Protein AF-A0A076L138-F1 (afdb_monomer_lite)

InterPro domains:
  IPR000608 Ubiquitin-conjugating (UBC), catalytic core domain [PF00179] (2-69)
  IPR000608 Ubiquitin-conjugating (UBC), catalytic core domain [PS50127] (1-70)
  IPR016135 Ubiquitin-conjugating enzyme/RWD-like [G3DSA:3.10.110.10] (1-70)
  IPR016135 Ubiquitin-conjugating enzyme/RWD-like [SSF54495] (2-69)
  IPR023313 Ubiquitin-conjugating enzyme, active site [PS00183] (20-36)
  IPR050113 Ubiquitin-conjugating enzyme E2-like [PTHR24067] (2-69)

Structure (mmCIF, N/CA/C/O backbone):
data_AF-A0A076L138-F1
#
_entry.id   AF-A0A076L138-F1
#
loop_
_atom_site.group_PDB
_atom_site.id
_atom_site.type_symbol
_atom_site.label_atom_id
_atom_site.label_alt_id
_atom_site.label_comp_id
_atom_site.label_asym_id
_atom_site.label_entity_id
_atom_site.label_seq_id
_atom_site.pdbx_PDB_ins_code
_atom_site.Cartn_x
_atom_site.Cartn_y
_atom_site.Cartn_z
_atom_site.occupancy
_atom_site.B_iso_or_equiv
_atom_site.auth_seq_id
_atom_site.auth_comp_id
_atom_site.auth_asym_id
_atom_site.auth_atom_id
_atom_site.pdbx_PDB_model_num
ATOM 1 N N . THR A 1 1 ? -3.103 -7.474 5.389 1.00 91.38 1 THR A N 1
ATOM 2 C CA . THR A 1 1 ? -3.680 -7.702 6.724 1.00 91.38 1 THR A CA 1
ATOM 3 C C . THR A 1 1 ? -4.450 -6.479 7.158 1.00 91.38 1 THR A C 1
ATOM 5 O O . THR A 1 1 ? -3.954 -5.374 6.971 1.00 91.38 1 THR A O 1
ATOM 8 N N . VAL A 1 2 ? -5.654 -6.663 7.699 1.00 93.19 2 VAL A N 1
ATOM 9 C CA . VAL A 1 2 ? -6.476 -5.571 8.243 1.00 93.19 2 VAL A CA 1
ATOM 10 C C . VAL A 1 2 ? -6.249 -5.517 9.762 1.00 93.19 2 VAL A C 1
ATOM 12 O O . VAL A 1 2 ? -6.436 -6.553 10.399 1.00 93.19 2 VAL A O 1
ATOM 15 N N . PRO A 1 3 ? -5.789 -4.388 10.336 1.00 94.38 3 PRO A N 1
ATOM 16 C CA . PRO A 1 3 ? -5.598 -4.248 11.782 1.00 94.38 3 PRO A CA 1
ATOM 17 C C . PRO A 1 3 ? -6.935 -4.059 12.516 1.00 94.38 3 PRO A C 1
ATOM 19 O O . PRO A 1 3 ? -7.913 -3.617 11.917 1.00 94.38 3 PRO A O 1
ATOM 22 N N . GLU A 1 4 ? -6.968 -4.321 13.826 1.00 96.06 4 GLU A N 1
ATOM 23 C CA . GLU A 1 4 ? -8.166 -4.118 14.665 1.00 96.06 4 GLU A CA 1
ATOM 24 C C . GLU A 1 4 ? -8.599 -2.648 14.730 1.00 96.06 4 GLU A C 1
ATOM 26 O O . GLU A 1 4 ? -9.779 -2.343 14.862 1.00 96.06 4 GLU A O 1
ATOM 31 N N . GLN A 1 5 ? -7.643 -1.728 14.597 1.00 95.38 5 GLN A N 1
ATOM 32 C CA . GLN A 1 5 ? -7.880 -0.287 14.613 1.00 95.38 5 GLN A CA 1
ATOM 33 C C . GLN A 1 5 ? -8.328 0.259 13.248 1.00 95.38 5 GLN A C 1
ATOM 35 O O . GLN A 1 5 ? -8.437 1.473 13.081 1.00 95.38 5 GLN A O 1
ATOM 40 N N . TYR A 1 6 ? -8.562 -0.590 12.246 1.00 92.31 6 TYR A N 1
ATOM 41 C CA . TYR A 1 6 ? -9.143 -0.151 10.979 1.00 92.31 6 TYR A CA 1
ATOM 42 C C . TYR A 1 6 ? -10.552 0.437 11.217 1.00 92.31 6 TYR A C 1
ATOM 44 O O . TYR A 1 6 ? -11.345 -0.181 11.928 1.00 92.31 6 TYR A O 1
ATOM 52 N N . PRO A 1 7 ? -10.911 1.598 10.630 1.00 93.50 7 PRO A N 1
ATOM 53 C CA . PRO A 1 7 ? -10.192 2.339 9.587 1.00 93.50 7 PRO A CA 1
ATOM 54 C C . PRO A 1 7 ? -9.296 3.488 10.087 1.00 93.50 7 PRO A C 1
ATOM 56 O O . PRO A 1 7 ? -8.792 4.255 9.271 1.00 93.50 7 PRO A O 1
ATOM 59 N N . LEU A 1 8 ? -9.069 3.637 11.396 1.00 94.62 8 LEU A N 1
ATOM 60 C CA . LEU A 1 8 ? -8.165 4.670 11.930 1.00 94.62 8 LEU A CA 1
ATOM 61 C C . LEU A 1 8 ? -6.708 4.429 11.508 1.00 94.62 8 LEU A C 1
ATOM 63 O O . LEU A 1 8 ? -5.980 5.380 11.240 1.00 94.62 8 LEU A O 1
ATOM 67 N N . VAL A 1 9 ? -6.307 3.160 11.404 1.00 93.06 9 VAL A N 1
ATOM 68 C CA . VAL A 1 9 ? -4.987 2.726 10.918 1.00 93.06 9 VAL A CA 1
ATOM 69 C C . VAL A 1 9 ? -5.136 2.050 9.547 1.00 93.06 9 VAL A C 1
ATOM 71 O O . VAL A 1 9 ? -6.075 1.264 9.367 1.00 93.06 9 VAL A O 1
ATOM 74 N N . PRO A 1 10 ? -4.233 2.316 8.579 1.00 94.12 10 PRO A N 1
ATOM 75 C CA . PRO A 1 10 ? -4.290 1.691 7.263 1.00 94.12 10 PRO A CA 1
ATOM 76 C C . PRO A 1 10 ? -4.111 0.169 7.333 1.00 94.12 10 PRO A C 1
ATO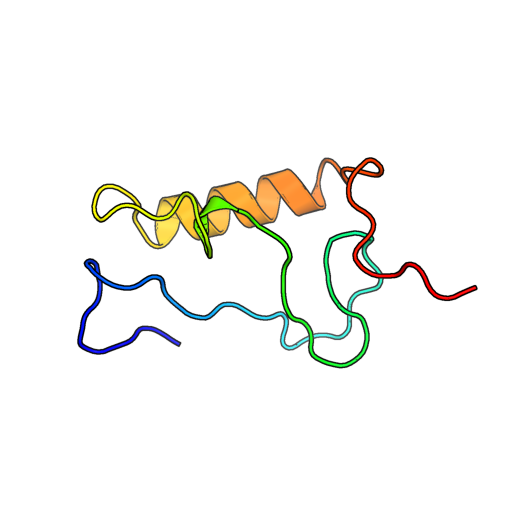M 78 O O . PRO A 1 10 ? -3.407 -0.349 8.206 1.00 94.12 10 PRO A O 1
ATOM 81 N N . PRO A 1 11 ? -4.688 -0.581 6.380 1.00 94.94 11 PRO A N 1
ATOM 82 C CA . PRO A 1 11 ? -4.355 -1.984 6.205 1.00 94.94 11 PRO A CA 1
ATOM 83 C C . PRO A 1 11 ? -2.914 -2.134 5.698 1.00 94.94 11 PRO A C 1
ATOM 85 O O . PRO A 1 11 ? -2.433 -1.344 4.890 1.00 94.94 11 PRO A O 1
ATOM 88 N N . GLN A 1 12 ? -2.243 -3.212 6.097 1.00 92.81 12 GLN A N 1
ATOM 89 C CA . GLN A 1 12 ? -0.968 -3.597 5.491 1.00 92.81 12 GLN A CA 1
ATOM 90 C C . GLN A 1 12 ? -1.225 -4.377 4.202 1.00 92.81 12 GLN A C 1
ATOM 92 O O . GLN A 1 12 ? -1.9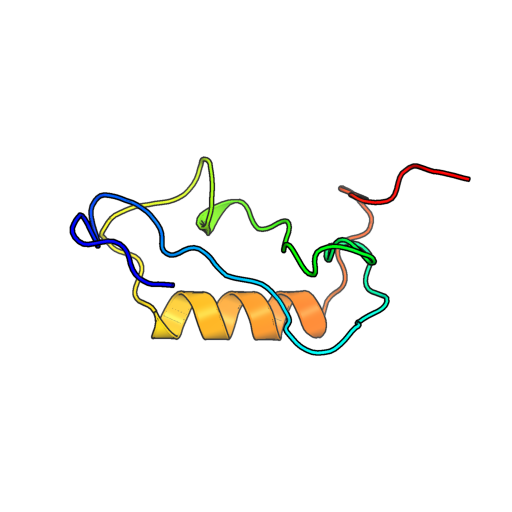20 -5.398 4.225 1.00 92.81 12 GLN A O 1
ATOM 97 N N . VAL A 1 13 ? -0.646 -3.944 3.084 1.00 93.25 13 VAL A N 1
ATOM 98 C CA . VAL A 1 13 ? -0.817 -4.599 1.779 1.00 93.25 13 VAL A CA 1
ATOM 99 C C . VAL A 1 13 ? 0.545 -4.925 1.177 1.00 93.25 13 VAL A C 1
ATOM 101 O O . VAL A 1 13 ? 1.447 -4.093 1.170 1.00 93.25 13 VAL A O 1
ATOM 104 N N . ARG A 1 14 ? 0.682 -6.153 0.672 1.00 93.06 14 ARG A N 1
ATOM 105 C CA . ARG A 1 14 ? 1.866 -6.630 -0.047 1.00 93.06 14 ARG A CA 1
ATOM 106 C C . ARG A 1 14 ? 1.462 -7.609 -1.138 1.00 93.06 14 ARG A C 1
ATOM 108 O O . ARG A 1 14 ? 0.451 -8.304 -0.997 1.00 93.06 14 ARG A O 1
ATOM 115 N N . PHE A 1 15 ? 2.278 -7.717 -2.173 1.00 93.00 15 PHE A N 1
ATOM 116 C CA . PHE A 1 15 ? 2.151 -8.776 -3.163 1.00 93.00 15 PHE A CA 1
ATOM 117 C C . PHE A 1 15 ? 2.717 -10.091 -2.620 1.00 93.00 15 PHE A C 1
ATOM 119 O O . PHE A 1 15 ? 3.818 -10.139 -2.081 1.00 93.00 15 PHE A O 1
ATOM 126 N N . VAL A 1 16 ? 1.938 -11.168 -2.750 1.00 92.69 16 VAL A N 1
ATOM 127 C CA . VAL A 1 16 ? 2.392 -12.533 -2.428 1.00 92.69 16 VAL A CA 1
ATOM 128 C C . VAL A 1 16 ? 3.247 -13.082 -3.569 1.00 92.69 16 VAL A C 1
ATOM 130 O O . VAL A 1 16 ? 4.287 -13.695 -3.344 1.00 92.69 16 VAL A O 1
ATOM 133 N N . THR A 1 17 ? 2.819 -12.835 -4.806 1.00 92.06 17 THR A N 1
ATOM 134 C CA . THR A 1 17 ? 3.594 -13.142 -6.006 1.00 92.06 17 THR A CA 1
ATOM 135 C C . THR A 1 17 ? 4.756 -12.165 -6.122 1.00 92.06 17 THR A C 1
ATOM 137 O O . THR A 1 17 ? 4.584 -10.967 -5.909 1.00 92.06 17 THR A O 1
ATOM 140 N N . LYS A 1 18 ? 5.939 -12.657 -6.498 1.00 88.50 18 LYS A N 1
ATOM 141 C CA . LYS A 1 18 ? 7.073 -11.784 -6.811 1.00 88.50 18 LYS A CA 1
ATOM 142 C C . LYS A 1 18 ? 6.770 -11.006 -8.086 1.00 88.50 18 LYS A C 1
ATOM 144 O O . LYS A 1 18 ? 6.488 -11.606 -9.120 1.00 88.50 18 LYS A O 1
ATOM 149 N N . ILE A 1 19 ? 6.841 -9.684 -7.999 1.00 87.19 19 ILE A N 1
ATOM 150 C CA . ILE A 1 19 ? 6.577 -8.770 -9.108 1.00 87.19 19 ILE A CA 1
ATOM 151 C C . ILE A 1 19 ? 7.778 -7.841 -9.252 1.00 87.19 19 ILE A C 1
ATOM 153 O O . ILE A 1 19 ? 8.297 -7.332 -8.259 1.00 87.19 19 ILE A O 1
ATOM 157 N N . PHE A 1 20 ? 8.210 -7.621 -10.491 1.00 86.81 20 PHE A N 1
ATOM 158 C CA . PHE A 1 20 ? 9.187 -6.593 -10.825 1.00 86.81 20 PHE A CA 1
ATOM 159 C C . PHE A 1 20 ? 8.440 -5.326 -11.253 1.00 86.81 20 PHE A C 1
ATOM 161 O O . PHE A 1 20 ? 7.901 -5.265 -12.355 1.00 86.81 20 PHE A O 1
ATOM 168 N N . HIS A 1 21 ? 8.338 -4.352 -10.348 1.00 84.94 21 HIS A N 1
ATOM 169 C CA . HIS A 1 21 ? 7.617 -3.097 -10.567 1.00 84.94 21 HIS A CA 1
ATOM 170 C C . HIS A 1 21 ? 8.298 -1.966 -9.778 1.00 84.94 21 HIS A C 1
ATOM 172 O O . HIS A 1 21 ? 8.707 -2.209 -8.642 1.00 84.94 21 HIS A O 1
ATOM 178 N N . PRO A 1 22 ? 8.420 -0.736 -10.315 1.00 83.31 22 PRO A N 1
ATOM 179 C CA . PRO A 1 22 ? 9.152 0.361 -9.661 1.00 83.31 22 PRO A CA 1
ATOM 180 C C . PRO A 1 22 ? 8.610 0.724 -8.273 1.00 83.31 22 PRO A C 1
ATOM 182 O O . PRO A 1 22 ? 9.371 1.068 -7.370 1.00 83.31 22 PRO A O 1
ATOM 185 N N . ASN A 1 23 ? 7.295 0.597 -8.087 1.00 84.56 23 ASN A N 1
ATOM 186 C CA . ASN A 1 23 ? 6.620 0.907 -6.826 1.00 84.56 23 ASN A CA 1
ATOM 187 C C . ASN A 1 23 ? 6.343 -0.340 -5.957 1.00 84.56 23 ASN A C 1
ATOM 189 O O . ASN A 1 23 ? 5.558 -0.259 -5.012 1.00 84.56 23 ASN A O 1
ATOM 193 N N . VAL A 1 24 ? 6.952 -1.494 -6.269 1.00 87.88 24 VAL A N 1
ATOM 194 C CA . VAL A 1 24 ? 6.865 -2.719 -5.455 1.00 87.88 24 VAL A CA 1
ATOM 195 C C . VAL A 1 24 ? 8.268 -3.200 -5.101 1.00 87.88 24 VAL A C 1
ATOM 197 O O . VAL A 1 24 ? 9.108 -3.435 -5.970 1.00 87.88 24 VAL A O 1
ATOM 200 N N . HIS A 1 25 ? 8.525 -3.392 -3.813 1.00 88.00 25 HIS A N 1
ATOM 201 C CA . HIS A 1 25 ? 9.801 -3.913 -3.351 1.00 88.00 25 HIS A CA 1
ATOM 202 C C . HIS A 1 25 ? 9.959 -5.383 -3.775 1.00 88.00 25 HIS A C 1
ATOM 204 O O . HIS A 1 25 ? 9.184 -6.248 -3.363 1.00 88.00 25 HIS A O 1
ATOM 210 N N . PHE A 1 26 ? 11.011 -5.707 -4.533 1.00 87.00 26 PHE A N 1
ATOM 211 C CA . PHE A 1 26 ? 11.158 -7.024 -5.174 1.00 87.00 26 PHE A CA 1
ATOM 212 C C . PHE A 1 26 ? 11.232 -8.206 -4.186 1.00 87.00 26 PHE A C 1
ATOM 214 O O . PHE A 1 26 ? 10.686 -9.278 -4.448 1.00 87.00 26 PHE A O 1
ATOM 221 N N . LYS A 1 27 ? 11.908 -8.028 -3.037 1.00 87.31 27 LYS A N 1
ATOM 222 C CA . LYS A 1 27 ? 12.064 -9.098 -2.027 1.00 87.31 27 LYS A CA 1
ATOM 223 C C . LYS A 1 27 ? 10.860 -9.252 -1.087 1.00 87.31 27 LYS A C 1
ATOM 225 O O . LYS A 1 27 ? 10.463 -10.380 -0.818 1.00 87.31 27 LYS A O 1
ATOM 230 N N . THR A 1 28 ? 10.313 -8.151 -0.565 1.00 89.06 28 THR A N 1
ATOM 231 C CA . THR A 1 28 ? 9.252 -8.158 0.459 1.00 89.06 28 THR A CA 1
ATOM 232 C C . THR A 1 28 ? 7.837 -8.092 -0.122 1.00 89.06 28 THR A C 1
ATOM 234 O O . THR A 1 28 ? 6.885 -8.474 0.559 1.00 89.06 28 THR A O 1
ATOM 237 N N . GLY A 1 29 ? 7.682 -7.627 -1.367 1.00 90.50 29 GLY A N 1
ATOM 238 C CA . GLY A 1 29 ? 6.385 -7.389 -2.004 1.00 90.50 29 GLY A CA 1
ATOM 239 C C . GLY A 1 29 ? 5.659 -6.146 -1.481 1.00 90.50 29 GLY A C 1
ATOM 240 O O . GLY A 1 29 ? 4.487 -5.952 -1.801 1.00 90.50 29 GLY A O 1
ATOM 241 N N . GLU A 1 30 ? 6.314 -5.326 -0.656 1.00 90.56 30 GLU A N 1
ATOM 242 C CA . GLU A 1 30 ? 5.740 -4.093 -0.114 1.00 90.56 30 GLU A CA 1
ATOM 243 C C . GLU A 1 30 ? 5.485 -3.068 -1.216 1.00 90.56 30 GLU A C 1
ATOM 245 O O . GLU A 1 30 ? 6.280 -2.918 -2.142 1.00 90.56 30 GLU A O 1
ATOM 250 N N . ILE A 1 31 ? 4.364 -2.358 -1.102 1.00 89.69 31 ILE A N 1
ATOM 251 C CA . ILE A 1 31 ? 3.910 -1.394 -2.104 1.00 89.69 31 ILE A CA 1
ATOM 252 C C . ILE A 1 31 ? 4.235 0.020 -1.615 1.00 89.69 31 ILE A C 1
ATOM 254 O O . ILE A 1 31 ? 3.884 0.390 -0.490 1.00 89.69 31 ILE A O 1
ATOM 258 N N . CYS A 1 32 ? 4.867 0.836 -2.461 1.00 85.06 32 CYS A N 1
ATOM 259 C CA . CYS A 1 32 ? 4.936 2.274 -2.225 1.00 85.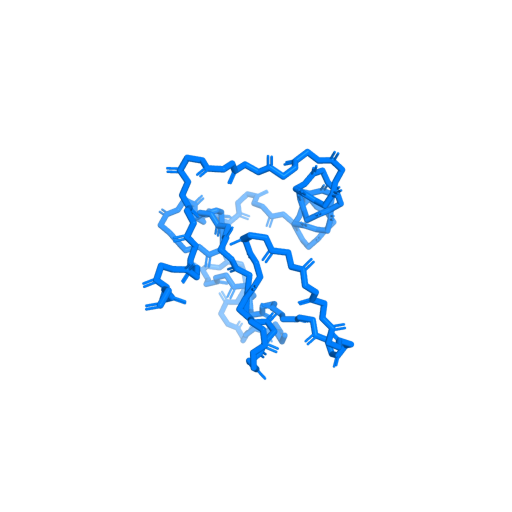06 32 CYS A CA 1
ATOM 260 C C . CYS A 1 32 ? 3.651 2.933 -2.707 1.00 85.06 32 CYS A C 1
ATOM 262 O O . CYS A 1 32 ? 3.478 3.166 -3.899 1.00 85.06 32 CYS A O 1
ATOM 264 N N . LEU A 1 33 ? 2.740 3.213 -1.783 1.00 85.94 33 LEU A N 1
ATOM 265 C CA . LEU A 1 33 ? 1.542 3.972 -2.090 1.00 85.94 33 LEU A CA 1
ATOM 266 C C . LEU A 1 33 ? 1.221 4.880 -0.908 1.00 85.94 33 LEU A C 1
ATOM 268 O O . LEU A 1 33 ? 0.989 4.393 0.200 1.00 85.94 33 LEU A O 1
ATOM 272 N N . ASP A 1 34 ? 1.206 6.190 -1.139 1.00 86.12 34 ASP A N 1
ATOM 273 C CA . ASP A 1 34 ? 1.089 7.188 -0.069 1.00 86.12 34 ASP A CA 1
ATOM 274 C C . ASP A 1 34 ? -0.214 7.071 0.714 1.00 86.12 34 ASP A C 1
ATOM 276 O O . ASP A 1 34 ? -0.230 7.301 1.925 1.00 86.12 34 ASP A O 1
ATOM 280 N N . ILE A 1 35 ? -1.294 6.622 0.061 1.00 88.81 35 ILE A N 1
ATOM 281 C CA . ILE A 1 35 ? -2.575 6.390 0.738 1.00 88.81 35 ILE A CA 1
ATOM 282 C C . ILE A 1 35 ? -2.456 5.308 1.813 1.00 88.81 35 ILE A C 1
ATOM 284 O O . ILE A 1 35 ? -3.231 5.335 2.748 1.00 88.81 35 ILE A O 1
ATOM 288 N N . LEU A 1 36 ? -1.501 4.375 1.726 1.00 89.44 36 LEU A N 1
ATOM 289 C CA . LEU A 1 36 ? -1.256 3.350 2.754 1.00 89.44 36 LEU A CA 1
ATOM 290 C C . LEU A 1 36 ? -0.271 3.819 3.838 1.00 89.44 36 LEU A C 1
ATOM 292 O O . LEU A 1 36 ? 0.063 3.046 4.736 1.00 89.44 36 LEU A O 1
ATOM 296 N N . LYS A 1 37 ? 0.215 5.062 3.742 1.00 86.75 37 LYS A N 1
ATOM 297 C CA . LYS A 1 37 ? 1.217 5.666 4.625 1.00 86.75 37 LYS A CA 1
ATOM 298 C C . LYS A 1 37 ? 0.710 7.014 5.152 1.00 86.75 37 LYS A C 1
ATOM 300 O O . LYS A 1 37 ? -0.184 7.055 5.990 1.00 86.75 37 LYS A O 1
ATOM 305 N N . THR A 1 38 ? 1.286 8.113 4.673 1.00 87.94 38 THR A N 1
ATOM 306 C CA . THR A 1 38 ? 1.071 9.480 5.164 1.00 87.94 38 THR A CA 1
ATOM 307 C C . THR A 1 38 ? -0.268 10.073 4.739 1.00 87.94 38 THR A C 1
ATOM 309 O O . THR A 1 38 ? -0.793 10.928 5.445 1.00 87.94 38 THR A O 1
ATOM 312 N N . ALA A 1 39 ? -0.836 9.615 3.620 1.00 90.75 39 ALA A N 1
ATOM 313 C CA . ALA A 1 39 ? -2.103 10.108 3.082 1.00 90.75 39 ALA A CA 1
ATOM 314 C C . ALA A 1 39 ? -3.311 9.224 3.455 1.00 90.75 39 ALA A C 1
ATOM 316 O O . ALA A 1 39 ? -4.396 9.386 2.887 1.00 90.75 39 ALA A O 1
ATOM 317 N N . TRP A 1 40 ? -3.143 8.279 4.391 1.00 94.06 40 TRP A N 1
ATOM 318 C CA . TRP A 1 40 ? -4.258 7.467 4.873 1.00 94.06 40 TRP A CA 1
ATOM 319 C C . TRP A 1 40 ? -5.287 8.331 5.602 1.00 94.06 40 TRP A C 1
ATOM 321 O O . TRP A 1 40 ? -4.958 9.205 6.403 1.00 94.06 40 TRP A O 1
ATOM 331 N N . SER A 1 41 ? -6.558 8.033 5.362 1.00 94.50 41 SER A N 1
ATOM 332 C CA . SER A 1 41 ? -7.673 8.591 6.113 1.00 94.50 41 SER A CA 1
ATOM 333 C C . SER A 1 41 ? -8.770 7.535 6.276 1.00 94.50 41 SER A C 1
ATOM 335 O O . SER A 1 41 ? -8.929 6.680 5.399 1.00 94.50 41 SER A O 1
ATOM 337 N N . PRO A 1 42 ? -9.585 7.607 7.343 1.00 94.56 42 PRO A N 1
ATOM 338 C CA . PRO A 1 42 ? -10.691 6.671 7.552 1.00 94.56 42 PRO A CA 1
ATOM 339 C C . PRO A 1 42 ? -11.770 6.685 6.458 1.00 94.56 42 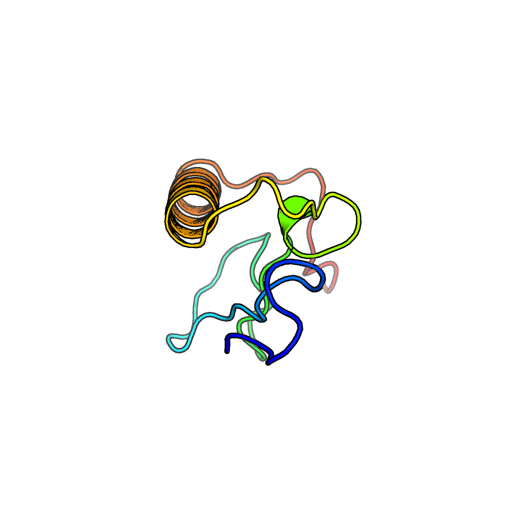PRO A C 1
ATOM 341 O O . PRO A 1 42 ? -12.637 5.816 6.450 1.00 94.56 42 PRO A O 1
ATOM 344 N N . ALA A 1 43 ? -11.740 7.664 5.545 1.00 94.62 43 ALA A N 1
ATOM 345 C CA . ALA A 1 43 ? -12.637 7.726 4.392 1.00 94.62 43 ALA A CA 1
ATOM 346 C C . ALA A 1 43 ? -12.282 6.693 3.306 1.00 94.62 43 ALA A C 1
ATOM 348 O O . ALA A 1 43 ? -13.111 6.388 2.446 1.00 94.62 43 ALA A O 1
ATOM 349 N N . TRP A 1 44 ? -11.064 6.143 3.328 1.00 94.06 44 TRP A N 1
ATOM 350 C CA . TRP A 1 44 ? -10.637 5.131 2.372 1.00 94.06 44 TRP A CA 1
ATOM 351 C C . TRP A 1 44 ? -11.174 3.742 2.730 1.00 94.06 44 TRP A C 1
ATOM 353 O O . TRP A 1 44 ? -11.030 3.228 3.841 1.00 94.06 44 TRP A O 1
ATOM 363 N N . THR A 1 45 ? -11.736 3.076 1.727 1.00 94.25 45 THR A N 1
ATOM 364 C CA . THR A 1 45 ? -12.211 1.692 1.822 1.00 94.25 45 THR A CA 1
ATOM 365 C C . THR A 1 45 ? -11.182 0.716 1.255 1.00 94.25 45 THR A C 1
ATOM 367 O O . THR A 1 45 ? -10.365 1.074 0.398 1.00 94.25 45 THR A O 1
ATOM 370 N N . LEU A 1 46 ? -11.267 -0.557 1.650 1.00 94.25 46 LEU A N 1
ATOM 371 C CA . LEU A 1 46 ? -10.474 -1.628 1.030 1.00 94.25 46 LEU A CA 1
ATOM 372 C C . LEU A 1 46 ? -10.681 -1.692 -0.492 1.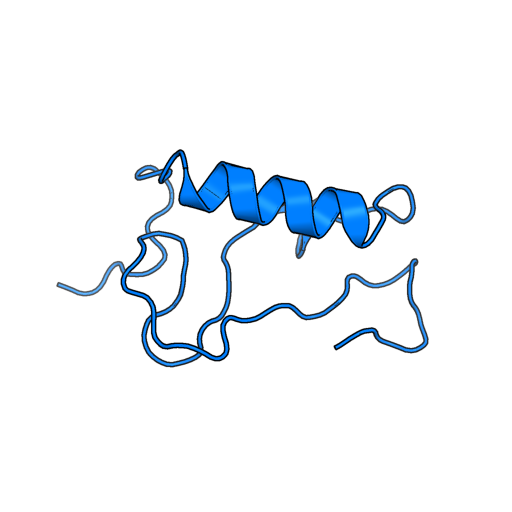00 94.25 46 LEU A C 1
ATOM 374 O O . LEU A 1 46 ? -9.730 -1.909 -1.238 1.00 94.25 46 LEU A O 1
ATOM 378 N N . GLN A 1 47 ? -11.902 -1.433 -0.972 1.00 95.00 47 GLN A N 1
ATOM 379 C CA . GLN A 1 47 ? -12.196 -1.413 -2.404 1.00 95.00 47 GLN A CA 1
ATOM 380 C C . GLN A 1 47 ? -11.441 -0.291 -3.127 1.00 95.00 47 GLN A C 1
ATOM 382 O O . GLN A 1 47 ? -10.861 -0.529 -4.189 1.00 95.00 47 GLN A O 1
ATOM 387 N N . SER A 1 48 ? -11.432 0.924 -2.572 1.00 93.44 48 SER A N 1
ATOM 388 C CA . SER A 1 48 ? -10.676 2.041 -3.151 1.00 93.44 48 SER A CA 1
ATOM 389 C C . SER A 1 48 ? -9.166 1.798 -3.118 1.00 93.44 48 SER A C 1
ATOM 391 O O . SER A 1 48 ? -8.493 2.133 -4.089 1.00 93.44 48 SER A O 1
ATOM 393 N N . VAL A 1 49 ? -8.648 1.136 -2.076 1.00 93.25 49 VAL A N 1
ATOM 394 C CA . VAL A 1 49 ? -7.238 0.713 -2.013 1.00 93.25 49 VAL A CA 1
ATOM 395 C C . VAL A 1 49 ? -6.911 -0.258 -3.149 1.00 93.25 49 VAL A C 1
ATOM 397 O O . VAL A 1 49 ? -5.943 -0.042 -3.874 1.00 93.25 49 VAL A O 1
ATOM 400 N N . CYS A 1 50 ? -7.735 -1.288 -3.369 1.00 93.62 50 CYS A N 1
ATOM 401 C CA . CYS A 1 50 ? -7.529 -2.222 -4.479 1.00 93.62 50 CYS A CA 1
ATOM 402 C C . CYS A 1 50 ? -7.560 -1.515 -5.841 1.00 93.62 50 CYS A C 1
ATOM 404 O O . CYS A 1 50 ? -6.729 -1.804 -6.699 1.00 93.62 50 CYS A O 1
ATOM 406 N N . ARG A 1 51 ? -8.482 -0.562 -6.039 1.00 93.00 51 ARG A N 1
ATOM 407 C CA . ARG A 1 51 ? -8.542 0.239 -7.272 1.00 93.00 51 ARG A CA 1
ATOM 408 C C . ARG A 1 51 ? -7.281 1.081 -7.473 1.00 93.00 51 ARG A C 1
ATOM 410 O O . ARG A 1 51 ? -6.774 1.118 -8.588 1.00 93.00 51 ARG A O 1
ATOM 417 N N . ALA A 1 52 ? -6.765 1.709 -6.416 1.00 91.06 52 ALA A N 1
ATOM 418 C CA . ALA A 1 52 ? -5.527 2.483 -6.480 1.00 91.06 52 ALA A CA 1
ATOM 419 C C . ALA A 1 52 ? -4.318 1.603 -6.835 1.00 91.06 52 ALA A C 1
ATOM 421 O O . ALA A 1 52 ? -3.508 1.990 -7.669 1.00 91.06 52 ALA A O 1
ATOM 422 N N . ILE A 1 53 ? -4.233 0.390 -6.277 1.00 91.00 53 ILE A N 1
ATOM 423 C CA . ILE A 1 53 ? -3.179 -0.574 -6.628 1.00 91.00 53 ILE A CA 1
ATOM 424 C C . ILE A 1 53 ? -3.293 -0.999 -8.096 1.00 91.00 53 ILE A C 1
ATOM 426 O O . ILE A 1 53 ? -2.286 -1.032 -8.792 1.00 91.00 53 ILE A O 1
ATOM 430 N N . ILE A 1 54 ? -4.499 -1.287 -8.598 1.00 91.31 54 ILE A N 1
ATOM 431 C CA . ILE A 1 54 ? -4.695 -1.626 -10.019 1.00 91.31 54 ILE A CA 1
ATOM 432 C C . ILE A 1 54 ? -4.255 -0.464 -10.920 1.00 91.31 54 ILE A C 1
ATOM 434 O O . ILE A 1 54 ? -3.574 -0.695 -11.915 1.00 91.31 54 ILE A O 1
ATOM 438 N N . ALA A 1 55 ? -4.605 0.775 -10.561 1.00 89.31 55 ALA A N 1
ATOM 439 C CA . ALA A 1 55 ? -4.189 1.960 -11.306 1.00 89.31 55 ALA A CA 1
ATOM 440 C C . ALA A 1 55 ? -2.660 2.138 -11.304 1.00 89.31 55 ALA A C 1
ATOM 442 O O . ALA A 1 55 ? -2.084 2.370 -12.363 1.00 89.31 55 ALA A O 1
ATOM 443 N N . LEU A 1 56 ? -2.003 1.940 -10.155 1.00 87.06 56 LEU A N 1
ATOM 444 C CA . LEU A 1 56 ? -0.542 1.981 -10.022 1.00 87.06 56 LEU A CA 1
ATOM 445 C C . LEU A 1 56 ? 0.146 0.930 -10.905 1.00 87.06 56 LEU A C 1
ATOM 447 O O . LEU A 1 56 ? 1.162 1.209 -11.525 1.00 87.06 56 LEU A O 1
ATOM 451 N N . MET A 1 57 ? -0.423 -0.275 -10.991 1.00 85.19 57 MET A N 1
ATOM 452 C CA . MET A 1 57 ? 0.105 -1.344 -11.844 1.00 85.19 57 MET A CA 1
ATOM 453 C C . MET A 1 57 ? -0.083 -1.060 -13.344 1.00 85.19 57 MET A C 1
ATOM 455 O O . MET A 1 57 ? 0.673 -1.582 -14.160 1.00 85.19 57 MET A O 1
ATOM 459 N N . ALA A 1 58 ? -1.097 -0.274 -13.718 1.00 83.94 58 ALA A N 1
ATOM 460 C CA . ALA A 1 58 ? -1.343 0.130 -15.103 1.00 83.94 58 ALA A CA 1
ATOM 461 C C . ALA A 1 58 ? -0.485 1.335 -15.529 1.00 83.94 58 ALA A C 1
ATOM 463 O O . ALA A 1 58 ? -0.146 1.461 -16.706 1.00 83.94 58 ALA A O 1
ATOM 464 N N . HIS A 1 59 ? -0.129 2.199 -14.577 1.00 78.75 59 HIS A N 1
ATOM 465 C CA . HIS A 1 59 ? 0.650 3.415 -14.784 1.00 78.75 59 HI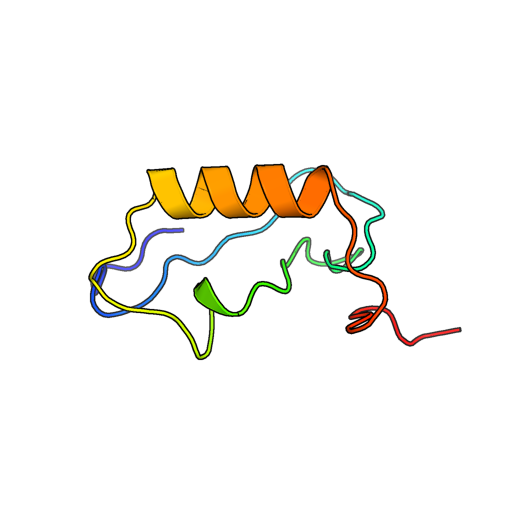S A CA 1
ATOM 466 C C . HIS A 1 59 ? 1.830 3.444 -13.801 1.00 78.75 59 HIS A C 1
ATOM 468 O O . HIS A 1 59 ? 1.702 4.017 -12.718 1.00 78.75 59 HIS A O 1
ATOM 474 N N . PRO A 1 60 ? 2.964 2.802 -14.142 1.00 66.44 60 PRO A N 1
ATOM 475 C CA . PRO A 1 60 ? 4.148 2.829 -13.291 1.00 66.44 60 PRO A CA 1
ATOM 476 C C . PRO A 1 60 ? 4.637 4.271 -13.144 1.00 66.44 60 PRO A C 1
ATOM 478 O O . PRO A 1 60 ? 4.873 4.929 -14.154 1.00 66.44 60 PRO A O 1
ATOM 481 N N . GLU A 1 61 ? 4.801 4.742 -11.906 1.00 63.28 61 GLU A N 1
ATOM 482 C CA . GLU A 1 61 ? 5.273 6.102 -11.623 1.00 63.28 61 GLU A CA 1
ATOM 483 C C . GLU A 1 61 ? 6.795 6.073 -11.372 1.00 63.28 61 GLU A C 1
ATOM 485 O O . GLU A 1 61 ? 7.231 5.581 -10.319 1.00 63.28 61 GLU A O 1
ATOM 490 N N . PRO A 1 62 ? 7.627 6.541 -12.327 1.00 54.25 62 PRO A N 1
ATOM 491 C CA . PRO A 1 62 ? 9.085 6.455 -12.250 1.00 54.25 62 PRO A CA 1
ATOM 492 C C . PRO A 1 62 ? 9.723 7.526 -11.352 1.00 54.25 62 PRO A C 1
ATOM 494 O O . PRO A 1 62 ? 10.896 7.394 -11.023 1.00 54.25 62 PRO A O 1
ATOM 497 N N . ASP A 1 63 ? 8.974 8.554 -10.935 1.00 54.75 63 ASP A N 1
ATOM 498 C CA . ASP A 1 63 ? 9.466 9.700 -10.144 1.00 54.75 63 ASP A CA 1
ATOM 499 C C . ASP A 1 63 ? 9.604 9.405 -8.630 1.00 54.75 63 ASP A C 1
ATOM 501 O O . ASP A 1 63 ? 10.021 10.244 -7.835 1.00 54.75 63 ASP A O 1
ATOM 505 N N . SER A 1 64 ? 9.277 8.185 -8.191 1.00 52.47 64 SER A N 1
ATOM 506 C CA . SER A 1 64 ? 9.556 7.692 -6.831 1.00 52.47 64 SER A CA 1
ATOM 507 C C . SER A 1 64 ? 10.003 6.226 -6.862 1.00 52.47 64 SER A C 1
ATOM 509 O O . SER A 1 64 ? 9.268 5.337 -6.412 1.00 52.47 64 SER A O 1
ATOM 511 N N . PRO A 1 65 ? 11.190 5.934 -7.428 1.00 51.59 65 PRO A N 1
ATOM 512 C CA . PRO A 1 65 ? 11.695 4.574 -7.507 1.00 51.59 65 PRO A CA 1
ATOM 513 C C . PRO A 1 65 ? 12.058 4.095 -6.098 1.00 51.59 65 PRO A C 1
ATOM 515 O O . PRO A 1 65 ? 12.970 4.617 -5.461 1.00 51.59 65 PRO A O 1
ATOM 518 N N . LEU A 1 66 ? 11.341 3.082 -5.599 1.00 52.97 66 LEU A N 1
ATOM 519 C CA . LEU A 1 66 ? 11.660 2.462 -4.307 1.00 52.97 66 LEU A CA 1
ATOM 520 C C . LEU A 1 66 ? 12.881 1.528 -4.406 1.00 52.97 66 LEU A C 1
ATOM 522 O O . LEU A 1 66 ? 13.484 1.190 -3.395 1.00 52.97 66 LEU A O 1
ATOM 526 N N . ASN A 1 67 ? 13.257 1.145 -5.630 1.00 46.94 67 ASN A N 1
ATOM 527 C CA . ASN A 1 67 ? 14.450 0.364 -5.941 1.00 46.94 67 ASN A CA 1
ATOM 528 C C . ASN A 1 67 ? 15.527 1.286 -6.547 1.00 46.94 67 ASN A C 1
ATOM 530 O O . ASN A 1 67 ? 15.815 1.210 -7.739 1.00 46.94 67 ASN A O 1
ATOM 534 N N . CYS A 1 68 ? 16.091 2.185 -5.739 1.00 48.88 68 CYS A N 1
ATOM 535 C CA . CYS A 1 68 ? 17.324 2.904 -6.072 1.00 48.88 68 CYS A CA 1
ATOM 536 C C . CYS A 1 68 ? 18.527 2.073 -5.605 1.00 48.88 68 CYS A C 1
ATOM 538 O O . CYS A 1 68 ? 19.225 2.474 -4.689 1.00 48.88 68 CYS A O 1
ATOM 540 N N . ASP A 1 69 ? 18.743 0.904 -6.206 1.00 50.22 69 ASP A N 1
ATOM 541 C CA . ASP A 1 69 ? 19.987 0.144 -6.039 1.00 50.22 69 ASP A CA 1
ATOM 542 C C . ASP A 1 69 ? 20.390 -0.401 -7.418 1.00 50.22 69 ASP A C 1
ATOM 544 O O . ASP A 1 69 ? 19.923 -1.461 -7.847 1.00 50.22 69 ASP A O 1
ATOM 548 N N . CYS A 1 70 ? 21.204 0.387 -8.129 1.00 41.28 70 CYS A N 1
ATOM 549 C CA . CYS A 1 70 ? 22.079 -0.103 -9.197 1.00 41.28 70 CYS A CA 1
ATOM 550 C C . CYS A 1 70 ? 23.349 -0.688 -8.575 1.00 41.28 70 CYS A C 1
ATOM 552 O O . CYS A 1 70 ? 23.880 -0.047 -7.640 1.00 41.28 70 CYS A O 1
#

Secondary structure (DSSP, 8-state):
---TTTTTSPPP-B-SS---BTTB-TTT-BB--GGGTTT--TT--HHHHHHHHHHHHHS--TTS-S----

Sequence (70 aa):
TVPEQYPLVPPQVRFVTKIFHPNVHFKTGEICLDILKTAWSPAWTLQSVCRAIIALMAHPEPDSPLNCDC

Organism: NCBI:txid1358839

Radius of gyration: 12.41 Å; chains: 1; bounding box: 35×23×30 Å

pLDDT: mean 84.65, std 14.34, range [41.28, 96.06]

Foldseek 3Di:
DQDPPPPAAADFDFDPDQDDAQQADRPTRGGPDCCNPVVPDNVDDPVNVVVVVVVCVVPPDNPRGPPPDD